Protein AF-F9F251-F1 (afdb_monomer_lite)

Foldseek 3Di:
DDDQDDCVPCVVVNLVCCCPVPVPVSVCVVVVVVVVVCVVVVVVVCVVVVNDDDDDADPDPDDDDPPDDDDPDPPPDRDDPPDDDDDDDDPPD

Radius of gyration: 28.67 Å; chains: 1; bounding box: 66×26×68 Å

InterPro domains:
  IPR039961 NADH-ubiquinone oxidoreductase 9.5kDa subunit [PTHR38488] (2-93)
  IPR039961 NADH-ubiquinone oxidoreductase 9.5kDa subunit [cd22903] (11-93)

Structure (mmCIF, N/CA/C/O backbone):
data_AF-F9F251-F1
#
_entry.id   AF-F9F251-F1
#
loop_
_atom_site.group_PDB
_atom_site.id
_atom_site.type_symbol
_atom_site.label_atom_id
_atom_site.label_alt_id
_atom_site.label_comp_id
_atom_site.label_asym_id
_atom_site.label_entity_id
_atom_site.label_seq_id
_atom_site.pdbx_PDB_ins_code
_atom_site.Cartn_x
_atom_site.Cartn_y
_atom_site.Cartn_z
_atom_site.occupancy
_atom_site.B_iso_or_equiv
_atom_site.auth_seq_id
_atom_site.auth_comp_id
_atom_site.auth_asym_id
_atom_site.auth_atom_id
_atom_site.pdbx_PDB_model_num
ATOM 1 N N . MET A 1 1 ? -22.934 9.222 26.478 1.00 54.81 1 MET A N 1
ATOM 2 C CA . MET A 1 1 ? -21.805 8.587 25.762 1.00 54.81 1 MET A CA 1
ATOM 3 C C . MET A 1 1 ? -22.024 7.086 25.743 1.00 54.81 1 MET A C 1
ATOM 5 O O . MET A 1 1 ? -22.183 6.496 26.803 1.00 54.81 1 MET A O 1
ATOM 9 N N . SER A 1 2 ? -22.104 6.476 24.559 1.00 65.81 2 SER A N 1
ATOM 10 C CA . SER A 1 2 ? -22.230 5.018 24.440 1.00 65.81 2 SER A CA 1
ATOM 11 C C . SER 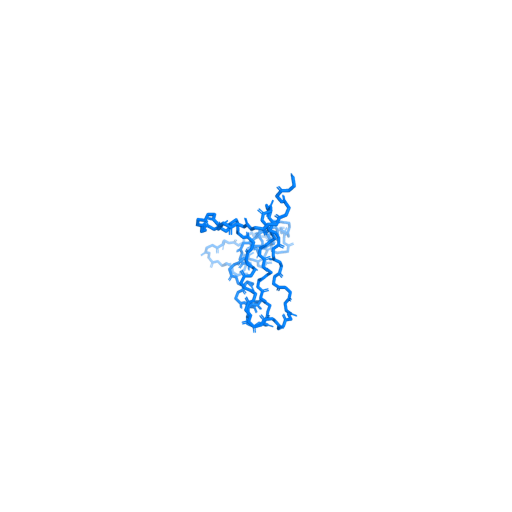A 1 2 ? -20.870 4.381 24.740 1.00 65.81 2 SER A C 1
ATOM 13 O O . SER A 1 2 ? -19.883 4.774 24.121 1.00 65.81 2 SER A O 1
ATOM 15 N N . ALA A 1 3 ? -20.812 3.416 25.664 1.00 80.31 3 ALA A N 1
ATOM 16 C CA . ALA A 1 3 ? -19.564 2.744 26.036 1.00 80.31 3 ALA A CA 1
ATOM 17 C C . ALA A 1 3 ? -18.861 2.128 24.811 1.00 80.31 3 ALA A C 1
ATOM 19 O O . ALA A 1 3 ? -19.521 1.586 23.917 1.00 80.31 3 ALA A O 1
ATOM 20 N N . ALA A 1 4 ? -17.528 2.226 24.772 1.00 80.69 4 ALA A N 1
ATOM 21 C CA . ALA A 1 4 ? -16.725 1.673 23.688 1.00 80.69 4 ALA A CA 1
ATOM 22 C C . ALA A 1 4 ? -16.754 0.132 23.749 1.00 80.69 4 ALA A C 1
ATOM 24 O O . ALA A 1 4 ? -16.401 -0.432 24.787 1.00 80.69 4 ALA A O 1
ATOM 25 N N . PRO A 1 5 ? -17.171 -0.567 22.677 1.00 86.94 5 PRO A N 1
ATOM 26 C CA . PRO A 1 5 ? -17.087 -2.024 22.629 1.00 86.94 5 PRO A CA 1
ATOM 27 C C . PRO A 1 5 ? -15.619 -2.477 22.600 1.00 86.94 5 PRO A C 1
ATOM 29 O O . PRO A 1 5 ? -14.752 -1.771 22.091 1.00 86.94 5 PRO A O 1
ATOM 32 N N . LEU A 1 6 ? -15.324 -3.665 23.123 1.00 90.06 6 LEU A N 1
ATOM 33 C CA . LEU A 1 6 ? -13.968 -4.216 23.096 1.00 90.06 6 LEU A CA 1
ATOM 34 C C . LEU A 1 6 ? -13.624 -4.733 21.690 1.00 90.06 6 LEU A C 1
ATOM 36 O O . LEU A 1 6 ? -14.393 -5.498 21.099 1.00 90.06 6 LEU A O 1
ATOM 40 N N . PHE A 1 7 ? -12.447 -4.351 21.182 1.00 88.31 7 PHE A N 1
ATOM 41 C CA . PHE A 1 7 ? -11.966 -4.740 19.851 1.00 88.31 7 PHE A CA 1
ATOM 42 C C . PHE A 1 7 ? -11.865 -6.265 19.692 1.00 88.31 7 PHE A C 1
ATOM 44 O O . PHE A 1 7 ? -12.430 -6.821 18.755 1.00 88.31 7 PHE A O 1
ATOM 51 N N . TRP A 1 8 ? -11.243 -6.948 20.658 1.00 91.62 8 TRP A N 1
ATOM 52 C CA . TRP A 1 8 ? -11.004 -8.398 20.611 1.00 91.62 8 TRP A CA 1
ATOM 53 C C . TRP A 1 8 ? -12.240 -9.269 20.864 1.00 91.62 8 TRP A C 1
ATOM 55 O O . TRP A 1 8 ? -12.180 -10.476 20.668 1.00 91.62 8 TRP A O 1
ATOM 65 N N . GLN A 1 9 ? -13.363 -8.681 21.281 1.00 92.00 9 GLN A N 1
ATOM 66 C CA . GLN A 1 9 ? -14.621 -9.415 21.460 1.00 92.00 9 GLN A CA 1
ATOM 67 C C . GLN A 1 9 ? -15.589 -9.187 20.298 1.00 92.00 9 GLN A C 1
ATOM 69 O O . GLN A 1 9 ? -16.301 -10.100 19.894 1.00 92.00 9 GLN A O 1
ATOM 74 N N . THR A 1 10 ? -15.648 -7.960 19.764 1.00 91.62 10 THR A N 1
ATOM 75 C CA . THR A 1 10 ? -16.610 -7.586 18.715 1.00 91.62 10 THR A CA 1
ATOM 76 C C . THR A 1 10 ? -15.996 -6.610 17.701 1.00 91.62 10 THR A C 1
ATOM 78 O O . THR A 1 10 ? -16.392 -5.441 17.642 1.00 91.62 10 THR A O 1
ATOM 81 N N . PRO A 1 11 ? -15.050 -7.059 16.855 1.00 90.81 11 PRO A N 1
ATOM 82 C CA . PRO A 1 11 ? -14.256 -6.165 16.008 1.00 90.81 11 PRO A CA 1
ATOM 83 C C . PRO A 1 11 ? -15.114 -5.362 15.019 1.00 90.81 11 PRO A C 1
ATOM 85 O O . PRO A 1 11 ? -14.958 -4.149 14.905 1.00 90.81 11 PRO A O 1
ATOM 88 N N . LEU A 1 12 ? -16.112 -5.985 14.379 1.00 91.00 12 LEU A N 1
ATOM 89 C CA . LEU A 1 12 ? -17.015 -5.286 13.450 1.00 91.00 12 LEU A CA 1
ATOM 90 C C . LEU A 1 12 ? -17.888 -4.232 14.154 1.00 91.00 12 LEU A C 1
ATOM 92 O O . LEU A 1 12 ? -18.152 -3.156 13.612 1.00 91.00 12 LEU A O 1
ATOM 96 N N . LYS A 1 13 ? -18.315 -4.513 15.393 1.00 90.38 13 LYS A N 1
ATOM 97 C CA . LYS A 1 13 ? -19.094 -3.571 16.209 1.00 90.38 13 LYS A CA 1
ATOM 98 C C . LYS A 1 13 ? -18.223 -2.402 16.673 1.00 90.38 13 LYS A C 1
ATOM 100 O O . LYS A 1 13 ? -18.717 -1.275 16.710 1.00 90.38 13 LYS A O 1
ATOM 105 N N . TYR A 1 14 ? -16.945 -2.661 16.962 1.00 91.69 14 TYR A N 1
ATOM 106 C CA . TYR A 1 14 ? -15.947 -1.637 17.255 1.00 91.69 14 TYR A CA 1
ATOM 107 C C . TYR A 1 14 ? -15.690 -0.725 16.061 1.00 91.69 14 TYR A C 1
ATOM 109 O O . TYR A 1 14 ? -15.820 0.483 16.223 1.00 91.69 14 TYR A O 1
ATOM 117 N N . CYS A 1 15 ? -15.444 -1.262 14.862 1.00 91.06 15 CYS A N 1
ATOM 118 C CA . CYS A 1 15 ? -15.240 -0.441 13.663 1.00 91.06 15 CYS A CA 1
ATOM 119 C C . CYS A 1 15 ? -16.442 0.474 13.383 1.00 91.06 15 CYS A C 1
ATOM 121 O O . CYS A 1 15 ? -16.272 1.669 13.159 1.00 91.06 15 CYS A O 1
ATOM 123 N N . ARG A 1 16 ? -17.674 -0.046 13.492 1.00 91.88 16 ARG A N 1
ATOM 124 C CA . ARG A 1 16 ? -18.895 0.760 13.319 1.00 91.88 16 ARG A CA 1
ATOM 125 C C . ARG A 1 16 ? -19.041 1.863 14.372 1.00 91.88 16 ARG A C 1
ATOM 127 O O . ARG A 1 16 ? -19.513 2.952 14.056 1.00 91.88 16 ARG A O 1
ATOM 134 N N . TRP A 1 17 ? -18.679 1.591 15.627 1.00 93.06 17 TRP A N 1
ATOM 135 C CA . TRP A 1 17 ? -18.690 2.597 16.694 1.00 93.06 17 TRP A CA 1
ATOM 136 C C . TRP A 1 17 ? -17.577 3.640 16.500 1.00 93.06 17 TRP A C 1
ATOM 138 O O . TRP A 1 17 ? -17.842 4.836 16.607 1.00 93.06 17 TRP A O 1
ATOM 148 N N . ALA A 1 18 ? -16.367 3.203 16.145 1.00 90.75 18 ALA A N 1
ATOM 149 C CA . ALA A 1 18 ? -15.203 4.058 15.934 1.00 90.75 18 ALA A CA 1
ATOM 150 C C . ALA A 1 18 ? -15.402 5.018 14.752 1.00 90.75 18 ALA A C 1
ATOM 152 O O . ALA A 1 18 ? -15.063 6.193 14.867 1.00 90.75 18 ALA A O 1
ATOM 153 N N . ALA A 1 19 ? -16.038 4.559 13.669 1.00 91.62 19 ALA A N 1
ATOM 154 C CA . ALA A 1 19 ? -16.335 5.378 12.494 1.00 91.62 19 ALA A CA 1
ATOM 155 C C . ALA A 1 19 ? -17.242 6.589 12.788 1.00 91.62 19 ALA A C 1
ATOM 157 O O . ALA A 1 19 ? -17.103 7.616 12.128 1.00 91.62 19 ALA A O 1
ATOM 158 N N . ARG A 1 20 ? -18.158 6.483 13.767 1.00 92.00 20 ARG A N 1
ATOM 159 C CA . ARG A 1 20 ? -19.122 7.547 14.119 1.00 92.00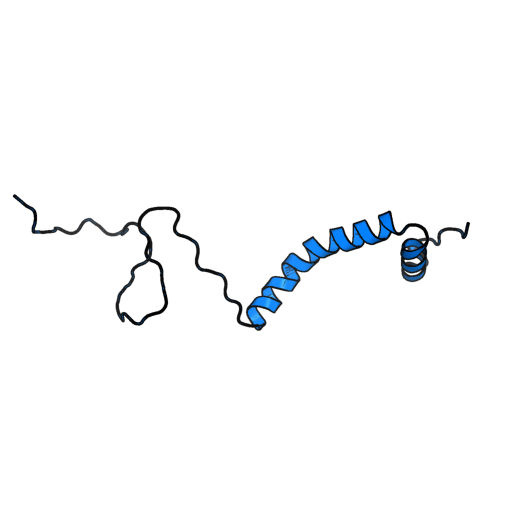 20 ARG A CA 1
ATOM 160 C C . ARG A 1 20 ? -18.714 8.389 15.330 1.00 92.00 20 ARG A C 1
ATOM 162 O O . ARG A 1 20 ? -18.919 9.593 15.314 1.00 92.00 20 ARG A O 1
ATOM 169 N N . GLU A 1 21 ? -18.149 7.772 16.371 1.00 93.19 21 GLU A N 1
ATOM 170 C CA . GLU A 1 21 ? -17.838 8.460 17.637 1.00 93.19 21 GLU A CA 1
ATOM 171 C C . GLU A 1 21 ? -16.449 9.112 17.601 1.00 93.19 21 GLU A C 1
ATOM 173 O O . GLU A 1 21 ? -16.209 10.129 18.247 1.00 93.19 21 GLU A O 1
ATOM 178 N N . ARG A 1 22 ? -15.507 8.519 16.853 1.00 88.75 22 ARG A N 1
ATOM 179 C CA . ARG A 1 22 ? -14.119 8.990 16.735 1.00 88.75 22 ARG A CA 1
ATOM 180 C C . ARG A 1 22 ? -13.642 8.963 15.276 1.00 88.75 22 ARG A C 1
ATOM 182 O O . ARG A 1 22 ? -12.649 8.293 14.971 1.00 88.75 22 ARG A O 1
ATOM 189 N N . PRO A 1 23 ? -14.308 9.708 14.372 1.00 92.19 23 PRO A N 1
ATOM 190 C CA . PRO A 1 23 ? -14.058 9.625 12.934 1.00 92.19 23 PRO A CA 1
ATOM 191 C C . PRO A 1 23 ? -12.608 9.958 12.563 1.00 92.19 23 PRO A C 1
ATOM 193 O O . PRO A 1 23 ? -12.033 9.286 11.714 1.00 92.19 23 PRO A O 1
ATOM 196 N N . ALA A 1 24 ? -11.985 10.935 13.232 1.00 94.06 24 ALA A N 1
ATOM 197 C CA . ALA A 1 24 ? -10.608 11.340 12.942 1.00 94.06 24 ALA A CA 1
ATOM 198 C C . ALA A 1 24 ? -9.594 10.196 13.132 1.00 94.06 24 ALA A C 1
ATOM 200 O O . ALA A 1 24 ? -8.739 9.977 12.276 1.00 94.06 24 ALA A O 1
ATOM 201 N N . LEU A 1 25 ? -9.704 9.430 14.222 1.00 92.44 25 LEU A N 1
ATOM 202 C CA . LEU A 1 25 ? -8.805 8.301 14.491 1.00 92.44 25 LEU A CA 1
ATOM 203 C C . LEU A 1 25 ? -9.083 7.121 13.558 1.00 92.44 25 LEU A C 1
ATOM 205 O O . LEU A 1 25 ? -8.157 6.495 13.059 1.00 92.44 25 LEU A O 1
ATOM 209 N N . PHE A 1 26 ? -10.356 6.818 13.307 1.00 93.50 26 PHE A N 1
ATOM 210 C CA . PHE A 1 26 ? -10.724 5.685 12.465 1.00 93.50 26 PHE A CA 1
ATOM 211 C C . PHE A 1 26 ? -10.295 5.895 11.005 1.00 93.50 26 PHE A C 1
ATOM 213 O O . PHE A 1 26 ? -9.625 5.044 10.422 1.00 93.50 26 PHE A O 1
ATOM 220 N N . TRP A 1 27 ? -10.627 7.051 10.426 1.00 95.00 27 TRP A N 1
ATOM 221 C CA . TRP A 1 27 ? -10.344 7.326 9.018 1.00 95.00 27 TRP A CA 1
ATOM 222 C C . TRP A 1 27 ? -8.872 7.631 8.743 1.00 95.00 27 TRP A C 1
ATOM 224 O O . TRP A 1 27 ? -8.387 7.259 7.677 1.00 95.00 27 TRP A O 1
ATOM 234 N N . SER A 1 28 ? -8.132 8.224 9.688 1.00 95.00 28 SER A N 1
ATOM 235 C CA . SER A 1 28 ? -6.680 8.411 9.523 1.00 95.00 28 SER A CA 1
ATOM 236 C C . SER A 1 28 ? -5.937 7.082 9.406 1.00 95.00 28 SER A C 1
ATOM 238 O O . SER A 1 28 ? -5.087 6.944 8.531 1.00 95.00 28 SER A O 1
ATOM 240 N N . VAL A 1 29 ? -6.292 6.081 10.219 1.00 94.75 29 VAL A N 1
ATOM 241 C CA . VAL A 1 29 ? -5.686 4.744 10.136 1.00 94.75 29 VAL A CA 1
ATOM 242 C C . VAL A 1 29 ? -6.042 4.060 8.819 1.00 94.75 29 VAL A C 1
ATOM 244 O O . VAL A 1 29 ? -5.164 3.487 8.184 1.00 94.75 29 VAL A O 1
ATOM 247 N N . ILE A 1 30 ? -7.300 4.142 8.372 1.00 95.06 30 ILE A N 1
ATOM 248 C CA . ILE A 1 30 ? -7.728 3.514 7.111 1.00 95.06 30 ILE A CA 1
ATOM 249 C C . ILE A 1 30 ? -7.030 4.148 5.910 1.00 95.06 30 ILE A C 1
ATOM 251 O O . ILE A 1 30 ? -6.477 3.431 5.083 1.00 95.06 30 ILE A O 1
ATOM 255 N N . ILE A 1 31 ? -7.029 5.477 5.816 1.00 94.56 31 ILE A N 1
ATOM 256 C CA . ILE A 1 31 ? -6.397 6.190 4.699 1.00 94.56 31 ILE A CA 1
ATOM 257 C C . ILE A 1 31 ? -4.875 6.005 4.748 1.00 94.56 31 ILE A C 1
ATOM 259 O O . ILE A 1 31 ? -4.254 5.754 3.717 1.00 94.56 31 ILE A O 1
ATOM 263 N N . GLY A 1 32 ? -4.283 6.047 5.944 1.00 95.44 32 GLY A N 1
ATOM 264 C CA . GLY A 1 32 ? -2.860 5.784 6.148 1.00 95.44 32 GLY A CA 1
ATOM 265 C C . GLY A 1 32 ? -2.455 4.362 5.754 1.00 95.44 32 GLY A C 1
ATOM 266 O O . GLY A 1 32 ? -1.405 4.178 5.149 1.00 95.44 32 GLY A O 1
ATOM 267 N N . ALA A 1 33 ? -3.296 3.363 6.034 1.00 94.81 33 ALA A N 1
ATOM 268 C CA . ALA A 1 33 ? -3.061 1.973 5.644 1.00 94.81 33 ALA A CA 1
ATOM 269 C C . ALA A 1 33 ? -3.357 1.706 4.158 1.00 94.81 33 ALA A C 1
ATOM 271 O O . ALA A 1 33 ? -2.728 0.835 3.558 1.00 94.81 33 ALA A O 1
ATOM 272 N N . ALA A 1 34 ? -4.275 2.457 3.542 1.00 94.38 34 ALA A N 1
ATOM 273 C CA . ALA A 1 34 ? -4.650 2.270 2.142 1.00 94.38 34 ALA A CA 1
ATOM 274 C C . ALA A 1 34 ? -3.471 2.484 1.177 1.00 94.38 34 ALA A C 1
ATOM 276 O O . ALA A 1 34 ? -3.348 1.744 0.206 1.00 94.38 34 ALA A O 1
ATOM 277 N N . GLY A 1 35 ? -2.573 3.437 1.453 1.00 92.19 35 GLY A N 1
ATOM 278 C CA . GLY A 1 35 ? -1.393 3.696 0.615 1.00 92.19 35 GLY A CA 1
ATOM 279 C C . GLY A 1 35 ? -0.424 2.504 0.530 1.00 92.19 35 GLY A C 1
ATOM 280 O O . GLY A 1 35 ? -0.186 1.992 -0.565 1.00 92.19 35 GLY A O 1
ATOM 281 N N . PRO A 1 36 ? 0.102 2.003 1.664 1.00 94.44 36 PRO A N 1
ATOM 282 C CA . PRO A 1 36 ? 0.966 0.823 1.689 1.00 94.44 36 PRO A CA 1
ATOM 283 C C . PRO A 1 36 ? 0.302 -0.433 1.120 1.00 94.44 36 PRO A C 1
ATOM 285 O O . PRO A 1 36 ? 0.971 -1.236 0.479 1.00 94.44 36 PRO A O 1
ATOM 288 N N . VAL A 1 37 ? -1.010 -0.597 1.318 1.00 94.69 37 VAL A N 1
ATOM 289 C CA . VAL A 1 37 ? -1.777 -1.723 0.761 1.00 94.69 37 VAL A CA 1
ATOM 290 C C . VAL A 1 37 ? -1.943 -1.601 -0.756 1.00 94.69 37 VAL A C 1
ATOM 292 O O . VAL A 1 37 ? -1.909 -2.607 -1.461 1.00 94.69 37 VAL A O 1
ATOM 295 N N . ALA A 1 38 ? -2.069 -0.384 -1.286 1.00 92.75 38 ALA A N 1
ATOM 296 C CA . ALA A 1 38 ? -2.160 -0.152 -2.722 1.00 92.75 38 ALA A CA 1
ATOM 297 C C . ALA A 1 38 ? -0.846 -0.472 -3.460 1.00 92.75 38 ALA A C 1
ATOM 299 O O . ALA A 1 38 ? -0.900 -0.914 -4.603 1.00 92.75 38 ALA A O 1
ATOM 300 N N . MET A 1 39 ? 0.322 -0.323 -2.822 1.00 91.25 39 MET A N 1
ATOM 301 C CA . MET A 1 39 ? 1.634 -0.566 -3.450 1.00 91.25 39 MET A CA 1
ATOM 302 C C . MET A 1 39 ? 1.807 -1.965 -4.068 1.00 91.25 39 MET A C 1
ATOM 304 O O . MET A 1 39 ? 2.272 -2.033 -5.197 1.00 91.25 39 MET A O 1
ATOM 308 N N . PRO A 1 40 ? 1.451 -3.082 -3.407 1.00 91.44 40 PRO A N 1
ATOM 309 C CA . PRO A 1 40 ? 1.513 -4.407 -4.030 1.00 91.44 40 PRO A CA 1
ATOM 310 C C . PRO A 1 40 ? 0.297 -4.743 -4.907 1.00 91.44 40 PRO A C 1
ATOM 312 O O . PRO A 1 40 ? 0.392 -5.616 -5.764 1.00 91.44 40 PRO A O 1
ATOM 315 N N . ILE A 1 41 ? -0.848 -4.087 -4.699 1.00 90.81 41 ILE A N 1
ATOM 316 C CA . ILE A 1 41 ? -2.108 -4.431 -5.382 1.00 90.81 41 ILE A CA 1
ATOM 317 C C . ILE A 1 41 ? -2.243 -3.701 -6.723 1.00 90.81 41 ILE A C 1
ATOM 319 O O . ILE A 1 41 ? -2.720 -4.275 -7.698 1.00 90.81 41 ILE A O 1
ATOM 323 N N . VAL A 1 42 ? -1.825 -2.439 -6.795 1.00 89.25 42 VAL A N 1
ATOM 324 C CA . VAL A 1 42 ? -2.016 -1.591 -7.978 1.00 89.25 42 VAL A CA 1
ATOM 325 C C . VAL A 1 42 ? -1.107 -1.981 -9.155 1.00 89.25 42 VAL A C 1
ATOM 327 O O . VAL A 1 42 ? -1.633 -2.066 -10.263 1.00 89.25 42 VAL A O 1
ATOM 330 N N . PRO A 1 43 ? 0.203 -2.264 -8.989 1.00 86.88 43 PRO A N 1
ATOM 331 C CA . PRO A 1 43 ? 1.076 -2.641 -10.102 1.00 86.88 43 PRO A CA 1
ATOM 332 C C . PRO A 1 43 ? 0.596 -3.849 -10.921 1.00 86.88 43 PRO A C 1
ATOM 334 O O . PRO A 1 43 ? 0.503 -3.703 -12.137 1.00 86.88 43 PRO A O 1
ATOM 337 N N . PRO A 1 44 ? 0.210 -5.006 -10.335 1.00 85.06 44 PRO A N 1
ATOM 338 C CA . PRO A 1 44 ? -0.265 -6.130 -11.140 1.00 85.06 44 PRO A CA 1
ATOM 339 C C . PRO A 1 44 ? -1.531 -5.766 -11.918 1.00 85.06 44 PRO A C 1
ATOM 341 O O . PRO A 1 44 ? -1.628 -6.088 -13.097 1.00 85.06 44 PRO A O 1
ATOM 344 N N . ILE A 1 45 ? -2.464 -5.032 -11.300 1.00 88.25 45 ILE A N 1
ATOM 345 C CA . ILE A 1 45 ? -3.683 -4.555 -11.968 1.00 88.25 45 ILE A CA 1
ATOM 346 C C . ILE A 1 45 ? -3.338 -3.645 -13.157 1.00 88.25 45 ILE A C 1
ATOM 348 O O . ILE A 1 45 ? -3.934 -3.789 -14.221 1.00 88.25 45 ILE A O 1
ATOM 352 N N . ARG A 1 46 ? -2.351 -2.752 -13.016 1.00 87.56 46 ARG A N 1
ATOM 353 C CA . ARG A 1 46 ? -1.887 -1.877 -14.105 1.00 87.56 46 ARG A CA 1
ATOM 354 C C . ARG A 1 46 ? -1.281 -2.663 -15.269 1.00 87.56 46 ARG A C 1
ATOM 356 O O . ARG A 1 46 ? -1.664 -2.415 -16.410 1.00 87.56 46 ARG A O 1
ATOM 363 N N . TYR A 1 47 ? -0.448 -3.667 -14.991 1.00 87.38 47 TYR A N 1
ATOM 364 C CA . TYR A 1 47 ? 0.103 -4.530 -16.043 1.00 87.38 47 TYR A CA 1
ATOM 365 C C . TYR A 1 47 ? -0.982 -5.343 -16.765 1.00 87.38 47 TYR A C 1
ATOM 367 O O . TYR A 1 47 ? -0.895 -5.523 -17.979 1.00 87.38 47 TYR A O 1
ATOM 375 N N . TYR A 1 48 ? -2.038 -5.785 -16.066 1.00 84.88 48 TYR A N 1
ATOM 376 C CA . TYR A 1 48 ? -3.172 -6.470 -16.705 1.00 84.88 48 TYR A CA 1
ATOM 377 C C . TYR A 1 48 ? -3.945 -5.572 -17.679 1.00 84.88 48 TYR A C 1
ATOM 379 O O . TYR A 1 48 ? -4.439 -6.062 -18.691 1.00 84.88 48 TYR A O 1
ATOM 387 N N . PHE A 1 49 ? -4.028 -4.266 -17.411 1.00 86.62 49 PHE A N 1
ATOM 388 C CA . PHE A 1 49 ? -4.635 -3.295 -18.327 1.00 86.62 49 PHE A CA 1
ATOM 389 C C . PHE A 1 49 ? -3.700 -2.849 -19.465 1.00 86.62 49 PHE A C 1
ATOM 391 O O . PHE A 1 49 ? -4.099 -2.030 -20.290 1.00 86.62 49 PHE A O 1
ATOM 398 N N . GLY A 1 50 ? -2.487 -3.406 -19.549 1.00 81.62 50 GLY A N 1
ATOM 399 C CA . GLY A 1 50 ? -1.527 -3.109 -20.613 1.00 81.62 50 GLY A CA 1
ATOM 400 C C . GLY A 1 50 ? -0.711 -1.836 -20.387 1.00 81.62 50 GLY A C 1
ATOM 401 O O . GLY A 1 50 ? -0.056 -1.369 -21.317 1.00 81.62 50 GLY A O 1
ATOM 402 N N . ASP A 1 51 ? -0.733 -1.277 -19.175 1.00 80.50 51 ASP A N 1
ATOM 403 C CA . ASP A 1 51 ? 0.148 -0.176 -18.790 1.00 80.50 51 ASP A CA 1
ATOM 404 C C . ASP A 1 51 ? 1.552 -0.746 -18.528 1.00 80.50 51 ASP A C 1
ATOM 406 O O . ASP A 1 51 ? 1.766 -1.492 -17.569 1.00 80.50 51 ASP A O 1
ATOM 410 N N . VAL A 1 52 ? 2.485 -0.471 -19.443 1.00 79.19 52 VAL A N 1
ATOM 411 C CA . VAL A 1 52 ? 3.879 -0.933 -19.382 1.00 79.19 52 VAL A CA 1
ATOM 412 C C . VAL A 1 52 ? 4.735 0.159 -18.753 1.00 79.19 52 VAL A C 1
ATOM 414 O O . VAL A 1 52 ? 4.551 1.342 -19.040 1.00 79.19 52 VAL A O 1
ATOM 417 N N . ASP A 1 53 ? 5.701 -0.236 -17.924 1.00 80.06 53 ASP A N 1
ATOM 418 C CA . ASP A 1 53 ? 6.609 0.714 -17.290 1.00 80.06 53 ASP A CA 1
ATOM 419 C C . ASP A 1 53 ? 7.358 1.554 -18.326 1.00 80.06 53 ASP A C 1
ATOM 421 O O . ASP A 1 53 ? 7.906 1.042 -19.308 1.00 80.06 53 ASP A O 1
ATOM 425 N N . ALA A 1 54 ? 7.404 2.862 -18.078 1.00 79.88 54 ALA A N 1
ATOM 426 C CA . ALA A 1 54 ? 8.174 3.774 -18.903 1.00 79.88 54 ALA A CA 1
ATOM 427 C C . ALA A 1 54 ? 9.660 3.361 -18.896 1.00 79.88 54 ALA A C 1
ATOM 429 O O . ALA A 1 54 ? 10.202 3.034 -17.833 1.00 79.88 54 ALA A O 1
ATOM 430 N N . PRO A 1 55 ? 10.346 3.394 -20.055 1.00 79.25 55 PRO A N 1
ATOM 431 C CA . PRO A 1 55 ? 11.770 3.107 -20.099 1.00 79.25 55 PRO A CA 1
ATOM 432 C C . PRO A 1 55 ? 12.542 4.110 -19.223 1.00 79.25 55 PRO A C 1
ATOM 434 O O . PRO A 1 55 ? 12.157 5.282 -19.139 1.00 79.25 55 PRO A O 1
ATOM 437 N N . PRO A 1 56 ? 13.640 3.681 -18.575 1.00 79.75 56 PRO A N 1
ATOM 438 C CA . PRO A 1 56 ? 14.420 4.550 -17.706 1.00 79.75 56 PRO A CA 1
ATOM 439 C C . PRO A 1 56 ? 14.985 5.736 -18.493 1.00 79.75 56 PRO A C 1
ATOM 441 O O . PRO A 1 56 ? 15.577 5.567 -19.561 1.00 79.75 56 PRO A O 1
ATOM 444 N N . VAL A 1 57 ? 14.814 6.944 -17.948 1.00 77.06 57 VAL A N 1
ATOM 445 C CA . VAL A 1 57 ? 15.359 8.165 -18.551 1.00 77.06 57 VAL A CA 1
ATOM 446 C C . VAL A 1 57 ? 16.891 8.094 -18.513 1.00 77.06 57 VAL A C 1
ATOM 448 O O . VAL A 1 57 ? 17.457 7.843 -17.445 1.00 77.06 57 VAL A O 1
ATOM 451 N N . PRO A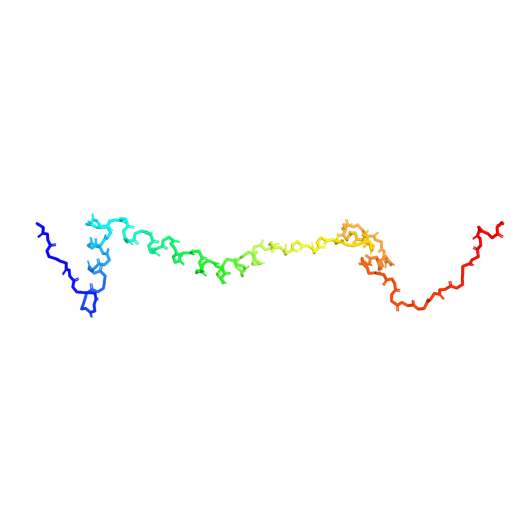 1 58 ? 17.589 8.317 -19.643 1.00 73.00 58 PRO A N 1
ATOM 452 C CA . PRO A 1 58 ? 19.045 8.334 -19.650 1.00 73.00 58 PRO A CA 1
ATOM 453 C C . PRO A 1 58 ? 19.558 9.553 -18.870 1.00 73.00 58 PRO A C 1
ATOM 455 O O . PRO A 1 58 ? 19.248 10.692 -19.209 1.00 73.00 58 PRO A O 1
ATOM 458 N N . VAL A 1 59 ? 20.353 9.310 -17.825 1.00 77.25 59 VAL A N 1
ATOM 459 C CA . VAL A 1 59 ? 20.950 10.354 -16.962 1.00 77.25 59 VAL A CA 1
ATOM 460 C C . VAL A 1 59 ? 22.366 10.759 -17.383 1.00 77.25 59 VAL A C 1
ATOM 462 O O . VAL A 1 59 ? 22.904 11.747 -16.892 1.00 77.25 59 VAL A O 1
ATOM 465 N N . THR A 1 60 ? 22.959 10.014 -18.315 1.00 71.44 60 THR A N 1
ATOM 466 C CA . THR A 1 60 ? 24.309 10.240 -18.839 1.00 71.44 60 THR A CA 1
ATOM 467 C C . THR A 1 60 ? 24.278 10.079 -20.353 1.00 71.44 60 THR A C 1
ATOM 469 O O . THR A 1 60 ? 23.503 9.284 -20.886 1.00 71.44 60 THR A O 1
ATOM 472 N N . TYR A 1 61 ? 25.152 10.802 -21.055 1.00 58.75 61 TYR A N 1
ATOM 473 C CA . TYR A 1 61 ? 25.521 10.441 -22.422 1.00 58.75 61 TYR A CA 1
ATOM 474 C C . TYR A 1 61 ? 25.944 8.960 -22.447 1.00 58.75 61 TYR A C 1
ATOM 476 O O . TYR A 1 61 ? 26.770 8.573 -21.615 1.00 58.75 61 TYR A O 1
ATOM 484 N N . PRO A 1 62 ? 25.414 8.108 -23.340 1.00 58.62 62 PRO A N 1
ATOM 485 C CA . PRO A 1 62 ? 24.679 8.381 -24.580 1.00 58.62 62 PRO A CA 1
ATOM 486 C C . PRO A 1 62 ? 23.150 8.309 -24.431 1.00 58.62 62 PRO A C 1
ATOM 488 O O . PRO A 1 62 ? 22.638 7.424 -23.766 1.00 58.62 62 PRO A O 1
ATOM 491 N N . SER A 1 63 ? 22.394 9.165 -25.121 1.00 49.88 63 SER A N 1
ATOM 492 C CA . SER A 1 63 ? 20.923 9.134 -25.141 1.00 49.88 63 SER A CA 1
ATOM 493 C C . SER A 1 63 ? 20.408 8.443 -26.404 1.00 49.88 63 SER A C 1
ATOM 495 O O . SER A 1 63 ? 20.198 9.081 -27.434 1.00 49.88 63 SER A O 1
ATOM 497 N N . ALA A 1 64 ? 20.199 7.133 -26.336 1.00 53.78 64 ALA A N 1
ATOM 498 C CA . ALA A 1 64 ? 19.375 6.447 -27.317 1.00 53.78 64 ALA A CA 1
ATOM 499 C C . ALA A 1 64 ? 18.004 6.163 -26.710 1.00 53.78 64 ALA A C 1
ATOM 501 O O . ALA A 1 64 ? 17.865 5.355 -25.794 1.00 53.78 64 ALA A O 1
ATOM 502 N N . PHE A 1 65 ? 17.014 6.891 -27.207 1.00 47.84 65 PHE A N 1
ATOM 503 C CA . PHE A 1 65 ? 15.610 6.721 -26.878 1.00 47.84 65 PHE A CA 1
ATOM 504 C C . PHE A 1 65 ? 15.047 5.636 -27.810 1.00 47.84 65 PHE A C 1
ATOM 506 O O . PHE A 1 65 ? 15.098 5.826 -29.028 1.00 47.84 65 PHE A O 1
ATOM 513 N N . PRO A 1 66 ? 14.522 4.498 -27.322 1.00 52.94 66 PRO A N 1
ATOM 514 C CA . PRO A 1 66 ? 13.798 3.572 -28.179 1.00 52.94 66 PRO A CA 1
ATOM 515 C C . PRO A 1 66 ? 12.385 4.122 -28.422 1.00 52.94 66 PRO A C 1
ATOM 517 O O . PRO A 1 66 ? 11.399 3.594 -27.920 1.00 52.94 66 PRO A O 1
ATOM 520 N N . SER A 1 67 ? 12.263 5.204 -29.193 1.00 47.41 67 SER A N 1
ATOM 521 C CA . SER A 1 67 ? 10.977 5.586 -29.782 1.00 47.41 67 SER A CA 1
ATOM 522 C C . SER A 1 67 ? 10.746 4.693 -30.988 1.00 47.41 67 SER A C 1
ATOM 524 O O . SER A 1 67 ? 11.242 4.977 -32.075 1.00 47.41 67 SER A O 1
ATOM 526 N N . SER A 1 68 ? 10.049 3.582 -30.760 1.00 49.38 68 SER A N 1
ATOM 527 C CA . SER A 1 68 ? 9.028 3.034 -31.660 1.00 49.38 68 SER A CA 1
ATOM 528 C C . SER A 1 68 ? 9.058 3.549 -33.110 1.00 49.38 68 SER A C 1
ATOM 530 O O . SER A 1 68 ? 8.174 4.298 -33.507 1.00 49.38 68 SER A O 1
ATOM 532 N N . THR A 1 69 ? 10.048 3.180 -33.921 1.00 46.22 69 THR A N 1
ATOM 533 C CA . THR A 1 69 ? 9.950 3.153 -35.390 1.00 46.22 69 THR A CA 1
ATOM 534 C C . THR A 1 69 ? 11.057 2.244 -35.914 1.00 46.22 69 THR A C 1
ATOM 536 O O . THR A 1 69 ? 12.229 2.382 -35.575 1.00 46.22 69 THR A O 1
ATOM 539 N N . SER A 1 70 ? 10.639 1.270 -36.711 1.00 43.12 70 SER A N 1
ATOM 540 C CA . SER A 1 70 ? 11.419 0.251 -37.404 1.00 43.12 70 SER A CA 1
ATOM 541 C C . SER A 1 70 ? 12.743 0.750 -38.008 1.00 43.12 70 SER A C 1
ATOM 543 O O . SER A 1 70 ? 12.768 1.261 -39.125 1.00 43.12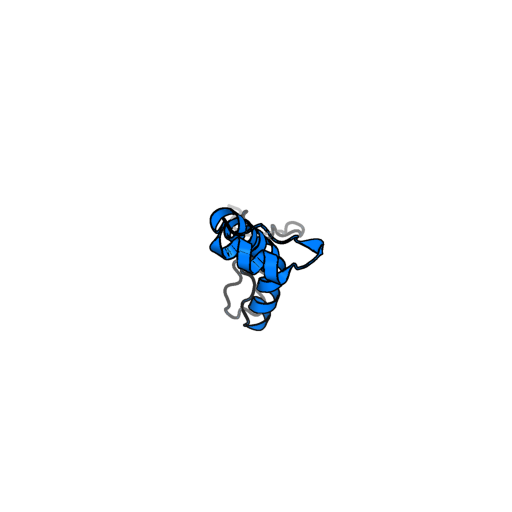 70 SER A O 1
ATOM 545 N N . ILE A 1 71 ? 13.861 0.505 -37.324 1.00 49.16 71 ILE A N 1
ATOM 546 C CA . ILE A 1 71 ? 15.173 0.362 -37.966 1.00 49.16 71 ILE A CA 1
ATOM 547 C C . ILE A 1 71 ? 15.672 -1.039 -37.602 1.00 49.16 71 ILE A C 1
ATOM 549 O O . ILE A 1 71 ? 15.976 -1.276 -36.432 1.00 49.16 71 ILE A O 1
ATOM 553 N N . PRO A 1 72 ? 15.762 -1.986 -38.556 1.00 43.47 72 PRO A N 1
ATOM 554 C CA . PRO A 1 72 ? 15.974 -3.398 -38.241 1.00 43.47 72 PRO A CA 1
ATOM 555 C C . PRO A 1 72 ? 17.347 -3.743 -37.641 1.00 43.47 72 PRO A C 1
ATOM 557 O O . PRO A 1 72 ? 17.575 -4.911 -37.370 1.00 43.47 72 PRO A O 1
ATOM 560 N N . ASN A 1 73 ? 18.249 -2.780 -37.393 1.00 49.31 73 ASN A N 1
ATOM 561 C CA . ASN A 1 73 ? 19.579 -3.029 -36.812 1.00 49.31 73 ASN A CA 1
ATOM 562 C C . ASN A 1 73 ? 20.135 -1.875 -35.949 1.00 49.31 73 ASN A C 1
ATOM 564 O O . ASN A 1 73 ? 21.346 -1.767 -35.759 1.00 49.31 73 ASN A O 1
ATOM 568 N N . ALA A 1 74 ? 19.291 -0.993 -35.408 1.00 46.31 74 ALA A N 1
ATOM 569 C CA . ALA A 1 74 ? 19.763 0.053 -34.500 1.00 46.31 74 ALA A CA 1
ATOM 570 C C . ALA A 1 74 ? 19.754 -0.454 -33.052 1.00 46.31 74 ALA A C 1
ATOM 572 O O . ALA 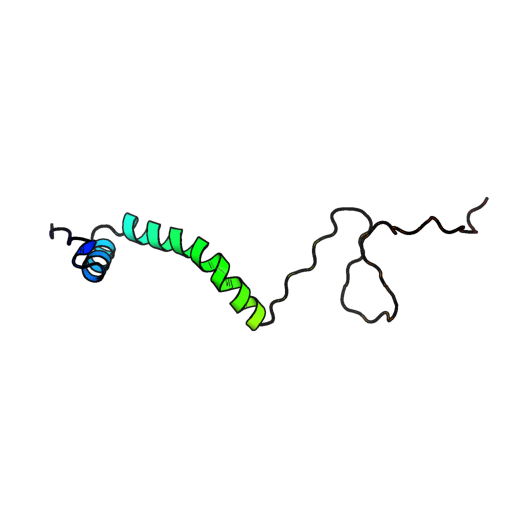A 1 74 ? 18.847 -0.162 -32.276 1.00 46.31 74 ALA A O 1
ATOM 573 N N . ARG A 1 75 ? 20.801 -1.190 -32.662 1.00 46.31 75 ARG A N 1
ATOM 574 C CA . ARG A 1 75 ? 21.138 -1.445 -31.250 1.00 46.31 75 ARG A CA 1
ATOM 575 C C . ARG A 1 75 ? 21.703 -0.166 -30.617 1.00 46.31 75 ARG A C 1
ATOM 577 O O . ARG A 1 75 ? 22.832 -0.133 -30.140 1.00 46.31 75 ARG A O 1
ATOM 584 N N . LEU A 1 76 ? 20.933 0.914 -30.686 1.00 51.00 76 LEU A N 1
ATOM 585 C CA . LEU A 1 76 ? 21.204 2.157 -29.988 1.00 51.00 76 LEU A CA 1
ATOM 586 C C . LEU A 1 76 ? 20.598 1.992 -28.595 1.00 51.00 76 LEU A C 1
ATOM 588 O O . LEU A 1 76 ? 19.457 2.352 -28.336 1.00 51.00 76 LEU A O 1
ATOM 592 N N . THR A 1 77 ? 21.361 1.357 -27.711 1.00 48.69 77 THR A N 1
ATOM 593 C CA . THR A 1 77 ? 21.173 1.476 -26.269 1.00 48.69 77 THR A CA 1
ATOM 594 C C . THR A 1 77 ? 22.166 2.505 -25.759 1.00 48.69 77 THR A C 1
ATOM 596 O O . THR A 1 77 ? 23.328 2.531 -26.162 1.00 48.69 77 THR A O 1
ATOM 599 N N . CYS A 1 78 ? 21.658 3.360 -24.885 1.00 49.75 78 CYS A N 1
ATOM 600 C CA . CYS A 1 78 ? 22.273 4.444 -24.132 1.00 49.75 78 CYS A CA 1
ATOM 601 C C . CYS A 1 78 ? 23.432 4.014 -23.209 1.00 49.75 78 CYS A C 1
ATOM 603 O O . CYS A 1 78 ? 23.475 4.350 -22.030 1.00 49.75 78 CYS A O 1
ATOM 605 N N . THR A 1 79 ? 24.379 3.240 -23.722 1.00 55.22 79 THR A N 1
ATOM 606 C CA . THR A 1 79 ? 25.559 2.759 -23.004 1.00 55.22 79 THR A CA 1
ATOM 607 C C . THR A 1 79 ? 26.800 3.182 -23.767 1.00 55.22 79 THR A C 1
ATOM 609 O O . THR A 1 79 ? 26.870 2.949 -24.975 1.00 55.22 79 THR A O 1
ATOM 612 N N . VAL A 1 80 ? 27.780 3.785 -23.080 1.00 59.62 80 VAL A N 1
ATOM 613 C CA . VAL A 1 80 ? 29.139 3.942 -23.622 1.00 59.62 80 VAL A CA 1
ATOM 614 C C . VAL A 1 80 ? 29.517 2.601 -24.253 1.00 59.62 80 VAL A C 1
ATOM 616 O O . VAL A 1 80 ? 29.402 1.582 -23.561 1.00 59.62 80 VAL A O 1
ATOM 619 N N . PRO A 1 81 ? 29.866 2.557 -25.551 1.00 64.88 81 PRO A N 1
ATOM 620 C CA . PRO A 1 81 ? 30.114 1.297 -26.230 1.00 64.88 81 PRO A CA 1
ATOM 621 C C . PRO A 1 81 ? 31.211 0.561 -25.465 1.00 64.88 81 PRO A C 1
ATOM 623 O O . PRO A 1 81 ? 32.356 0.991 -25.448 1.00 64.88 81 PRO A O 1
ATOM 626 N N . SER A 1 82 ? 30.855 -0.539 -24.802 1.00 66.44 82 SER A N 1
ATOM 627 C CA . SER A 1 82 ? 31.776 -1.291 -23.936 1.00 66.44 82 SER A CA 1
ATOM 628 C C . SER A 1 82 ? 32.801 -2.112 -24.731 1.00 66.44 82 SER A C 1
ATOM 630 O O . SER A 1 82 ? 33.513 -2.937 -24.169 1.00 66.44 82 SER A O 1
ATOM 632 N N . GLY A 1 83 ? 32.839 -1.928 -26.054 1.00 75.06 83 GLY A N 1
ATOM 633 C CA . GLY A 1 83 ? 33.788 -2.573 -26.949 1.00 75.06 83 GLY A CA 1
ATOM 634 C C . GLY A 1 83 ? 35.098 -1.787 -27.071 1.00 75.06 83 GLY A C 1
ATOM 635 O O . GLY A 1 83 ? 35.136 -0.591 -26.775 1.00 75.06 83 GLY A O 1
ATOM 636 N N . PRO A 1 84 ? 36.175 -2.437 -27.541 1.00 80.88 84 PRO A N 1
ATOM 637 C CA . PRO A 1 84 ? 37.438 -1.761 -27.811 1.00 80.88 84 PRO A CA 1
ATOM 638 C C . PRO A 1 84 ? 37.252 -0.660 -28.865 1.00 80.88 84 PRO A C 1
ATOM 640 O O . PRO A 1 84 ? 36.413 -0.775 -29.767 1.00 80.88 84 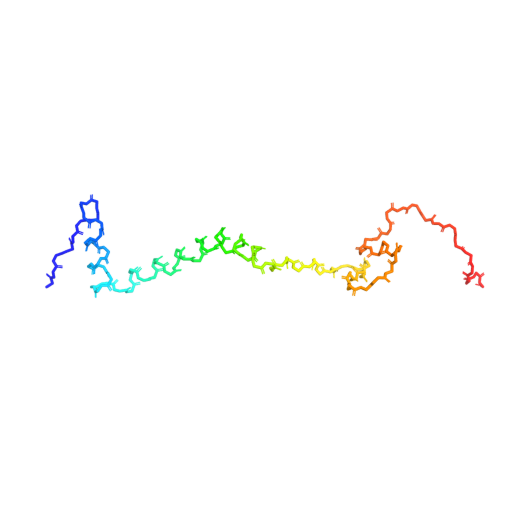PRO A O 1
ATOM 643 N N . ARG A 1 85 ? 38.052 0.410 -28.766 1.00 77.81 85 ARG A N 1
ATOM 644 C CA . ARG A 1 85 ? 38.050 1.501 -29.750 1.00 77.81 85 ARG A CA 1
ATOM 645 C C . ARG A 1 85 ? 38.347 0.922 -31.136 1.00 77.81 85 ARG A C 1
ATOM 647 O O . ARG A 1 85 ? 39.350 0.240 -31.329 1.00 77.81 85 ARG A O 1
ATOM 654 N N . LYS A 1 86 ? 37.481 1.222 -32.102 1.00 83.88 86 LYS A N 1
ATOM 655 C CA . LYS A 1 86 ? 37.714 0.904 -33.513 1.00 83.88 86 LYS A CA 1
ATOM 656 C C . LYS A 1 86 ? 38.630 1.962 -34.124 1.00 83.88 86 LYS A C 1
ATOM 658 O O . LYS A 1 86 ? 38.514 3.134 -33.770 1.00 83.88 86 LYS A O 1
ATOM 663 N N . GLN A 1 87 ? 39.521 1.553 -35.025 1.00 86.50 87 GLN A N 1
ATOM 664 C CA . GLN A 1 87 ? 40.270 2.500 -35.846 1.00 86.50 87 GLN A CA 1
ATOM 665 C C . GLN A 1 87 ? 39.276 3.205 -36.775 1.00 86.50 87 GLN A C 1
ATOM 667 O O . GLN A 1 87 ? 38.510 2.551 -37.482 1.00 86.50 87 GLN A O 1
ATOM 672 N N . LEU A 1 88 ? 39.240 4.529 -36.692 1.00 84.88 88 LEU A N 1
ATOM 673 C CA . LEU A 1 88 ? 38.403 5.399 -37.509 1.00 84.88 88 LEU A CA 1
ATOM 674 C C . LEU A 1 88 ? 39.340 6.152 -38.459 1.00 84.88 88 LEU A C 1
ATOM 676 O O . LEU A 1 88 ? 40.472 6.441 -38.079 1.00 84.88 88 LEU A O 1
ATOM 680 N N . THR A 1 89 ? 38.886 6.420 -39.678 1.00 87.12 89 THR A N 1
ATOM 681 C CA . THR A 1 89 ? 39.617 7.204 -40.684 1.00 87.12 89 THR A CA 1
ATOM 682 C C . THR A 1 89 ? 38.735 8.357 -41.143 1.00 87.12 89 THR A C 1
ATOM 684 O O . THR A 1 89 ? 37.539 8.139 -41.370 1.00 87.12 89 THR A O 1
ATOM 687 N N . GLY A 1 90 ? 39.316 9.540 -41.326 1.00 85.88 90 GLY A N 1
ATOM 688 C CA . GLY A 1 90 ? 38.625 10.775 -41.691 1.00 85.88 90 GLY A CA 1
ATOM 689 C C . GLY A 1 90 ? 38.671 11.812 -40.567 1.00 85.88 90 GLY A C 1
ATOM 690 O O . GLY A 1 90 ? 38.589 11.454 -39.394 1.00 85.88 90 GLY A O 1
ATOM 691 N N . TYR A 1 91 ? 38.746 13.098 -40.941 1.00 78.31 91 TYR A N 1
ATOM 692 C CA . TYR A 1 91 ? 39.071 14.206 -40.025 1.00 78.31 91 TYR A CA 1
ATOM 693 C C . TYR A 1 91 ? 40.507 14.112 -39.459 1.00 78.31 91 TYR A C 1
ATOM 695 O O . TYR A 1 91 ? 40.753 14.436 -38.300 1.00 78.31 91 TYR A O 1
ATOM 703 N N . ASP A 1 92 ? 41.439 13.642 -40.295 1.00 82.75 92 ASP A N 1
ATOM 704 C CA . ASP A 1 92 ? 42.862 13.433 -39.974 1.00 82.75 92 ASP A CA 1
ATOM 705 C C . ASP A 1 92 ? 43.756 14.628 -40.394 1.00 82.75 92 ASP A C 1
ATOM 707 O O . ASP A 1 92 ? 44.972 14.464 -40.506 1.00 82.75 92 ASP A O 1
ATOM 711 N N . ASP A 1 93 ? 43.149 15.791 -40.677 1.00 80.06 93 ASP A N 1
ATOM 712 C CA . ASP A 1 93 ? 43.826 17.022 -41.128 1.00 80.06 93 ASP A CA 1
ATOM 713 C C . ASP A 1 93 ? 44.822 17.585 -40.094 1.00 80.06 93 ASP A C 1
ATOM 715 O O . ASP A 1 93 ? 44.508 17.575 -38.877 1.00 80.06 93 ASP A O 1
#

Secondary structure (DSSP, 8-state):
-PPPPPTTT-HHHHHHHHHHHSHHHHHHHHHHHHHHHHHHHHHHHHHHTT-PPPPPPP-SS------S---TT----SS---SPPPP--S---

Sequence (93 aa):
MSAAPLFWQTPLKYCRWAARERPALFWSVIIGAAGPVAMPIVPPIRYYFGDVDAPPVPVTYPSAFPSSTSIPNARLTCTVPSGPRKQLTGYDD

Organism: Fusarium oxysporum (strain Fo5176) (NCBI:txid660025)

pLDDT: mean 78.42, std 16.58, range [43.12, 95.44]